Protein AF-A0A418RRY6-F1 (afdb_monomer_lite)

Radius of gyration: 10.31 Å; chains: 1; bounding box: 18×21×26 Å

Structure (mmCIF, N/CA/C/O backbone):
data_AF-A0A418RRY6-F1
#
_entry.id   AF-A0A418RRY6-F1
#
loop_
_atom_site.group_PDB
_atom_site.id
_atom_site.type_symbol
_atom_site.label_atom_id
_atom_site.label_alt_id
_atom_site.label_comp_id
_atom_site.label_asym_id
_atom_site.label_entity_id
_atom_site.label_seq_id
_atom_site.pdbx_PDB_ins_code
_atom_site.Cartn_x
_atom_site.Cartn_y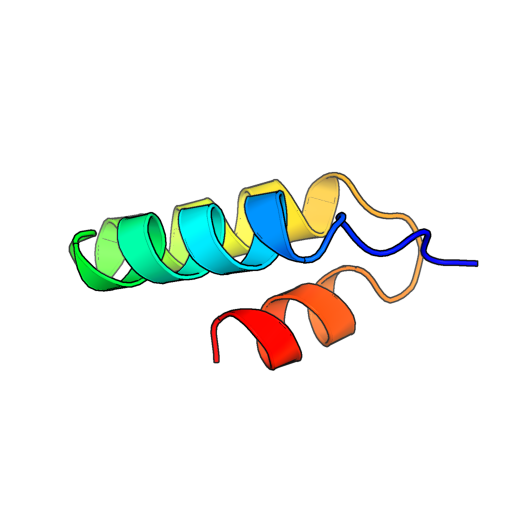
_atom_site.Cartn_z
_atom_site.occupancy
_atom_site.B_iso_or_equiv
_atom_site.auth_seq_id
_atom_site.auth_comp_id
_atom_site.auth_asym_id
_atom_site.auth_atom_id
_atom_site.pdbx_PDB_model_num
ATOM 1 N N . MET A 1 1 ? 11.209 -0.799 -15.933 1.00 63.91 1 MET A N 1
ATOM 2 C CA . MET A 1 1 ? 10.093 -1.765 -15.885 1.00 63.91 1 MET A CA 1
ATOM 3 C C . MET A 1 1 ? 9.830 -2.030 -14.414 1.00 63.91 1 MET A C 1
ATOM 5 O O . MET A 1 1 ? 10.802 -2.085 -13.674 1.00 63.91 1 MET A O 1
ATOM 9 N N . ILE A 1 2 ? 8.574 -2.047 -13.974 1.00 78.62 2 ILE A N 1
ATOM 10 C CA . ILE A 1 2 ? 8.253 -2.334 -12.569 1.00 78.62 2 ILE A CA 1
ATOM 11 C C . ILE A 1 2 ? 8.482 -3.828 -12.367 1.00 78.62 2 ILE A C 1
ATOM 13 O O . ILE A 1 2 ? 7.942 -4.625 -13.131 1.00 78.62 2 ILE A O 1
ATOM 17 N N . GLU A 1 3 ? 9.294 -4.189 -11.384 1.00 84.81 3 GLU A N 1
ATOM 18 C CA . GLU A 1 3 ? 9.416 -5.572 -10.934 1.00 84.81 3 GLU A CA 1
ATOM 19 C C . GLU A 1 3 ? 8.348 -5.783 -9.858 1.00 84.81 3 GLU A C 1
ATOM 21 O O . GLU A 1 3 ? 8.463 -5.184 -8.788 1.00 84.81 3 GLU A O 1
ATOM 26 N N . PRO A 1 4 ? 7.266 -6.528 -10.145 1.00 84.81 4 PRO A N 1
ATOM 27 C CA . PRO A 1 4 ? 6.210 -6.734 -9.168 1.00 84.81 4 PRO A CA 1
ATOM 28 C C . PRO A 1 4 ? 6.750 -7.506 -7.967 1.00 84.81 4 PRO A C 1
ATOM 30 O O . PRO A 1 4 ? 7.701 -8.288 -8.073 1.00 84.81 4 PRO A O 1
ATOM 33 N N . TYR A 1 5 ? 6.111 -7.301 -6.820 1.00 89.81 5 TYR A N 1
ATOM 34 C CA . TYR A 1 5 ? 6.354 -8.149 -5.668 1.00 89.81 5 TYR A CA 1
ATOM 35 C C . TYR A 1 5 ? 5.976 -9.599 -5.983 1.00 89.81 5 TYR A C 1
ATOM 37 O O . TYR A 1 5 ? 5.165 -9.892 -6.861 1.00 89.81 5 TYR A O 1
ATOM 45 N N . THR A 1 6 ? 6.579 -10.536 -5.256 1.00 93.69 6 THR A N 1
ATOM 46 C CA . THR A 1 6 ? 6.132 -11.927 -5.310 1.00 93.69 6 THR A CA 1
ATOM 47 C C . THR A 1 6 ? 4.715 -12.033 -4.744 1.00 93.69 6 THR A C 1
ATOM 49 O O . THR A 1 6 ? 4.333 -11.266 -3.861 1.00 93.69 6 THR A O 1
ATOM 52 N N . GLN A 1 7 ? 3.945 -13.019 -5.209 1.00 91.62 7 GLN A N 1
ATOM 53 C CA . GLN A 1 7 ? 2.547 -13.202 -4.788 1.00 91.62 7 GLN A CA 1
ATOM 54 C C . GLN A 1 7 ? 2.380 -13.337 -3.265 1.00 91.62 7 GLN A C 1
ATOM 56 O O . GLN A 1 7 ? 1.376 -12.903 -2.710 1.00 91.62 7 GLN A O 1
ATOM 61 N N . ASP A 1 8 ? 3.371 -13.916 -2.582 1.00 95.25 8 ASP A N 1
ATOM 62 C CA . ASP A 1 8 ? 3.384 -14.025 -1.120 1.00 95.25 8 ASP A CA 1
ATOM 63 C C . ASP A 1 8 ? 3.454 -12.647 -0.441 1.00 95.25 8 ASP A C 1
ATOM 65 O O . ASP A 1 8 ? 2.700 -12.359 0.488 1.00 95.25 8 ASP A O 1
ATOM 69 N N . ILE A 1 9 ? 4.300 -11.755 -0.964 1.00 93.56 9 ILE A N 1
ATOM 70 C CA . ILE A 1 9 ? 4.423 -10.385 -0.462 1.00 93.56 9 ILE A CA 1
ATOM 71 C C . ILE A 1 9 ? 3.144 -9.606 -0.765 1.00 93.56 9 ILE A C 1
ATOM 73 O O . ILE A 1 9 ? 2.630 -8.937 0.125 1.00 93.56 9 ILE A O 1
ATOM 77 N N . GLU A 1 10 ? 2.590 -9.721 -1.973 1.00 94.25 10 GLU A N 1
ATOM 78 C CA . GLU A 1 10 ? 1.324 -9.073 -2.337 1.00 94.25 10 GLU A CA 1
ATOM 79 C C . GLU A 1 10 ? 0.184 -9.460 -1.379 1.00 94.25 10 GLU A C 1
ATOM 81 O O . GLU A 1 10 ? -0.525 -8.584 -0.877 1.00 94.25 10 GLU A O 1
ATOM 86 N N . ALA A 1 11 ? 0.065 -10.748 -1.043 1.00 94.94 11 ALA A N 1
ATOM 87 C CA . ALA A 1 11 ? -0.926 -11.237 -0.087 1.00 94.94 11 ALA A CA 1
ATOM 88 C C . ALA A 1 11 ? -0.711 -10.658 1.324 1.00 94.94 11 ALA A C 1
ATOM 90 O O . ALA A 1 11 ? -1.666 -10.215 1.969 1.00 94.94 11 ALA A O 1
ATOM 91 N N . GLN A 1 12 ? 0.538 -10.598 1.796 1.00 95.56 12 GLN A N 1
ATOM 92 C CA . GLN A 1 12 ? 0.867 -9.982 3.086 1.00 95.56 12 GLN A CA 1
ATOM 93 C C . GLN A 1 12 ? 0.582 -8.472 3.097 1.00 95.56 12 GLN A C 1
ATOM 95 O O . GLN A 1 12 ? 0.066 -7.947 4.087 1.00 95.56 12 GLN A O 1
ATOM 100 N N . MET A 1 13 ? 0.872 -7.767 1.999 1.00 94.38 13 MET A N 1
ATOM 101 C CA . MET A 1 13 ? 0.575 -6.341 1.851 1.00 94.38 13 MET A CA 1
ATOM 102 C C . MET A 1 13 ? -0.930 -6.084 1.920 1.00 94.38 13 MET A C 1
ATOM 104 O O . MET A 1 13 ? -1.358 -5.176 2.631 1.00 94.38 13 MET A O 1
ATOM 108 N N . GLN A 1 14 ? -1.736 -6.896 1.234 1.00 94.44 14 GLN A N 1
ATOM 109 C CA . GLN A 1 14 ? -3.196 -6.795 1.261 1.00 94.44 14 GLN A CA 1
ATOM 110 C C . GLN A 1 14 ? -3.767 -7.112 2.646 1.00 94.44 14 GLN A C 1
ATOM 112 O O . GLN A 1 14 ? -4.630 -6.380 3.141 1.00 94.44 14 GLN A O 1
ATOM 117 N N . GLU A 1 15 ? -3.255 -8.147 3.316 1.00 95.44 15 GLU A N 1
ATOM 118 C CA . GLU A 1 15 ? -3.661 -8.478 4.681 1.00 95.44 15 GLU A CA 1
ATOM 119 C C . GLU A 1 15 ? -3.349 -7.322 5.644 1.00 95.44 15 GLU A C 1
ATOM 121 O O . GLU A 1 15 ? -4.233 -6.871 6.380 1.00 95.44 15 GLU A O 1
ATOM 126 N N . LEU A 1 16 ? -2.125 -6.792 5.611 1.00 94.25 16 LEU A N 1
ATOM 127 C CA . LEU A 1 16 ? -1.733 -5.642 6.423 1.00 94.25 16 LEU A CA 1
ATOM 128 C C . LEU A 1 16 ? -2.619 -4.431 6.113 1.00 94.25 16 LEU A C 1
ATOM 130 O O . LEU A 1 16 ? -3.175 -3.819 7.025 1.00 94.25 16 LEU A O 1
ATOM 134 N N . TYR A 1 17 ? -2.799 -4.117 4.831 1.00 94.06 17 TYR A N 1
ATOM 135 C CA . TYR A 1 17 ? -3.613 -2.998 4.374 1.00 94.06 17 TYR A CA 1
ATOM 136 C C . TYR A 1 17 ? -5.065 -3.106 4.844 1.00 94.06 17 TYR A C 1
ATOM 138 O O . TYR A 1 17 ? -5.656 -2.100 5.234 1.00 94.06 17 TYR A O 1
ATOM 146 N N . SER A 1 18 ? -5.633 -4.314 4.885 1.00 93.44 18 SER A N 1
ATOM 147 C CA . SER A 1 18 ? -6.989 -4.552 5.392 1.00 93.44 18 SER A CA 1
ATOM 148 C C . SER A 1 18 ? -7.132 -4.219 6.883 1.00 93.44 18 SER A C 1
ATOM 150 O O . SER A 1 18 ? -8.166 -3.690 7.294 1.00 93.44 18 SER A O 1
ATOM 152 N N . ARG A 1 19 ? -6.075 -4.453 7.672 1.00 94.19 19 ARG A N 1
ATOM 153 C CA . ARG A 1 19 ? -6.033 -4.242 9.128 1.00 94.19 19 ARG A CA 1
ATOM 154 C C . ARG A 1 19 ? -5.694 -2.803 9.528 1.00 94.19 19 ARG A C 1
ATOM 156 O O . ARG A 1 19 ? -5.892 -2.429 10.683 1.00 94.19 19 ARG A O 1
ATOM 163 N N . LEU A 1 20 ? -5.172 -1.991 8.607 1.00 93.75 20 LEU A N 1
ATOM 164 C CA . LEU A 1 20 ? -4.796 -0.605 8.888 1.00 93.75 20 LEU A CA 1
ATOM 165 C C . LEU A 1 20 ? -6.023 0.332 8.960 1.00 93.75 20 LEU A C 1
ATOM 167 O O . LEU A 1 20 ? -6.947 0.209 8.158 1.00 93.75 20 LEU A O 1
ATOM 171 N N . PRO A 1 21 ? -6.021 1.343 9.848 1.00 92.56 21 PRO A N 1
ATOM 172 C CA . PRO A 1 21 ? -6.995 2.434 9.801 1.00 92.56 21 PRO A CA 1
ATOM 173 C C . PRO A 1 21 ? -6.843 3.273 8.521 1.00 92.56 21 PRO A C 1
ATOM 175 O O . PRO A 1 21 ? -5.740 3.396 7.989 1.00 92.56 21 PRO A O 1
ATOM 178 N N . GLU A 1 22 ? -7.912 3.932 8.056 1.00 89.00 22 GLU A N 1
ATOM 179 C CA . GLU A 1 22 ? -7.933 4.699 6.789 1.00 89.00 22 GLU A CA 1
ATOM 180 C C . GLU A 1 22 ? -6.793 5.721 6.654 1.00 89.00 22 GLU A C 1
ATOM 182 O O . GLU A 1 22 ? -6.191 5.867 5.587 1.00 89.00 22 GLU A O 1
ATOM 187 N N . LYS A 1 23 ? -6.451 6.401 7.756 1.00 90.56 23 LYS A N 1
ATOM 188 C CA . LYS A 1 23 ? -5.327 7.345 7.802 1.00 90.56 23 LYS A CA 1
ATOM 189 C C . LYS A 1 23 ? -3.997 6.655 7.480 1.00 90.56 23 LYS A C 1
ATOM 191 O O . LYS A 1 23 ? -3.191 7.195 6.728 1.00 90.56 23 LYS A O 1
ATOM 196 N N . SER A 1 24 ? -3.784 5.463 8.027 1.00 93.62 24 SER A N 1
ATOM 197 C CA . SER A 1 24 ? -2.562 4.682 7.835 1.00 93.62 24 SER A CA 1
ATOM 198 C C . SER A 1 24 ? -2.518 4.014 6.462 1.00 93.62 24 SER A C 1
ATOM 200 O O . SER A 1 24 ? -1.444 3.940 5.875 1.00 93.62 24 SER A O 1
ATOM 202 N N . LYS A 1 25 ? -3.667 3.607 5.907 1.00 93.38 25 LYS A N 1
ATOM 203 C CA . LYS A 1 25 ? -3.770 3.037 4.552 1.00 93.38 25 LYS A CA 1
ATOM 204 C C . LYS A 1 25 ? -3.206 3.974 3.485 1.00 93.38 25 LYS A C 1
ATOM 206 O O . LYS A 1 25 ? -2.379 3.563 2.676 1.00 93.38 25 LYS A O 1
ATOM 211 N N . ARG A 1 26 ? -3.604 5.252 3.512 1.00 90.88 26 ARG A N 1
ATOM 212 C CA . ARG A 1 26 ? -3.126 6.261 2.546 1.00 90.88 26 ARG A CA 1
ATOM 213 C C . ARG A 1 26 ? -1.618 6.487 2.639 1.00 90.88 26 ARG A C 1
ATOM 215 O O . ARG A 1 26 ? -0.951 6.577 1.614 1.00 90.88 26 ARG A O 1
ATOM 222 N N . LEU A 1 27 ? -1.090 6.556 3.862 1.00 93.31 27 LEU A N 1
ATOM 223 C CA . LEU A 1 27 ? 0.346 6.726 4.098 1.00 93.31 27 LEU A CA 1
ATOM 224 C C . LEU A 1 27 ? 1.136 5.504 3.625 1.00 93.31 27 LEU A C 1
ATOM 226 O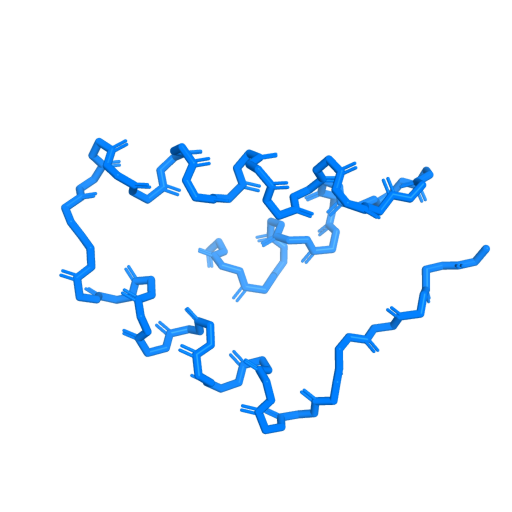 O . LEU A 1 27 ? 2.138 5.661 2.936 1.00 93.31 27 LEU A O 1
ATOM 230 N N . TYR A 1 28 ? 0.656 4.303 3.948 1.00 94.44 28 TYR A N 1
ATOM 231 C CA . TYR A 1 28 ? 1.278 3.051 3.537 1.00 94.44 28 TYR A CA 1
ATOM 232 C C . TYR A 1 28 ? 1.336 2.919 2.010 1.00 94.44 28 TYR A C 1
ATOM 234 O O . TYR A 1 28 ? 2.421 2.772 1.457 1.00 94.44 28 TYR A O 1
ATOM 242 N N . ALA A 1 29 ? 0.205 3.086 1.315 1.00 92.94 29 ALA A N 1
ATOM 243 C CA . ALA A 1 29 ? 0.163 3.043 -0.148 1.00 92.94 29 ALA A CA 1
ATOM 244 C C . ALA A 1 29 ? 1.085 4.094 -0.796 1.00 92.94 29 ALA A C 1
ATOM 246 O O . ALA A 1 29 ? 1.750 3.807 -1.788 1.00 92.94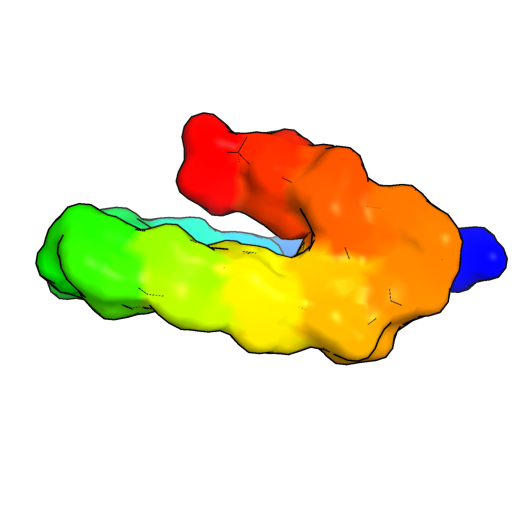 29 ALA A O 1
ATOM 247 N N . GLY A 1 30 ? 1.174 5.297 -0.216 1.00 92.44 30 GLY A N 1
ATOM 248 C CA . GLY A 1 30 ? 2.088 6.336 -0.690 1.00 92.44 30 GLY A CA 1
ATOM 249 C C . GLY A 1 30 ? 3.561 5.950 -0.545 1.00 92.44 30 GLY A C 1
ATOM 250 O O . GLY A 1 30 ? 4.333 6.125 -1.483 1.00 92.44 30 GLY A O 1
ATOM 251 N N . VAL A 1 31 ? 3.953 5.386 0.600 1.00 93.50 31 VAL A N 1
ATOM 252 C CA . VAL A 1 31 ? 5.334 4.936 0.841 1.00 93.50 31 VAL A CA 1
ATOM 253 C C . VAL A 1 31 ? 5.712 3.783 -0.085 1.00 93.50 31 VAL A C 1
ATOM 255 O O . VAL A 1 31 ? 6.797 3.808 -0.658 1.00 93.50 31 VAL A O 1
ATOM 258 N N . GLU A 1 32 ? 4.830 2.799 -0.273 1.00 92.94 32 GLU A N 1
ATOM 259 C CA . GLU A 1 32 ? 5.092 1.674 -1.178 1.00 92.94 32 GLU A CA 1
ATOM 260 C C . GLU A 1 32 ? 5.201 2.138 -2.636 1.00 92.94 32 GLU A C 1
ATOM 262 O O . GLU A 1 32 ? 6.112 1.722 -3.347 1.00 92.94 32 GLU A O 1
ATOM 267 N N . ALA A 1 33 ? 4.361 3.083 -3.070 1.00 91.94 33 ALA A N 1
ATOM 268 C CA . ALA A 1 33 ? 4.435 3.637 -4.421 1.00 91.94 33 ALA A CA 1
ATOM 269 C C . ALA A 1 33 ? 5.753 4.385 -4.697 1.00 91.94 33 ALA A C 1
ATOM 271 O O . ALA A 1 33 ? 6.225 4.374 -5.832 1.00 91.94 33 ALA A O 1
ATOM 272 N N . LEU A 1 34 ? 6.364 4.999 -3.674 1.00 90.81 34 LEU A N 1
ATOM 273 C CA . LEU A 1 34 ? 7.660 5.685 -3.782 1.00 90.81 34 LEU A CA 1
ATOM 274 C C . LEU A 1 34 ? 8.850 4.729 -3.933 1.00 90.81 34 LEU A C 1
ATOM 276 O O . LEU A 1 34 ? 9.910 5.156 -4.388 1.00 90.81 34 LEU A O 1
ATOM 280 N N .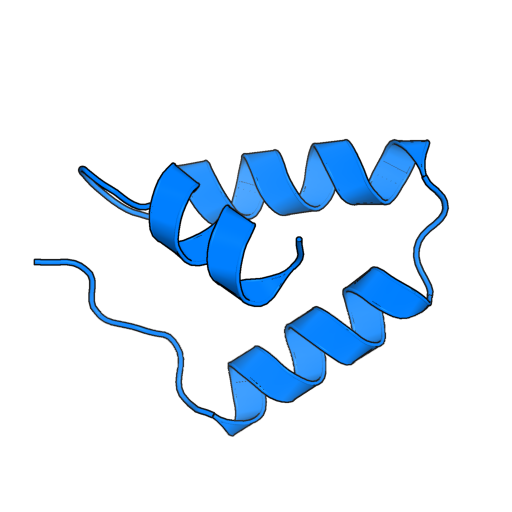 LYS A 1 35 ? 8.704 3.452 -3.559 1.00 89.75 35 LYS A N 1
ATOM 281 C CA . LYS A 1 35 ? 9.769 2.447 -3.725 1.00 89.75 35 LYS A CA 1
ATOM 282 C C . LYS A 1 35 ? 9.959 2.033 -5.179 1.00 89.75 35 LYS A C 1
ATOM 284 O O . LYS A 1 35 ? 10.991 1.465 -5.528 1.00 89.75 35 LYS A O 1
ATOM 289 N N . PHE A 1 36 ? 8.970 2.315 -6.018 1.00 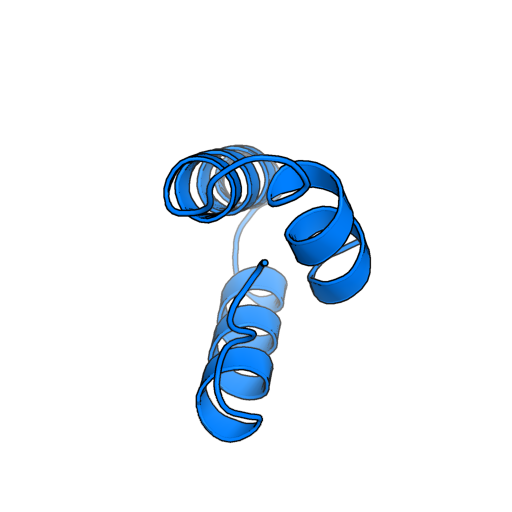87.50 36 PHE A N 1
ATOM 290 C CA . PHE A 1 36 ? 8.981 1.958 -7.421 1.00 87.50 36 PHE A CA 1
ATOM 291 C C . PHE A 1 36 ? 9.351 3.155 -8.302 1.00 87.50 36 PHE A C 1
ATOM 293 O O . PHE A 1 36 ? 9.014 4.299 -7.991 1.00 87.50 36 PHE A O 1
ATOM 300 N N . PRO A 1 37 ? 10.007 2.901 -9.448 1.00 85.06 37 PRO A N 1
ATOM 301 C CA . PRO A 1 37 ? 10.191 3.905 -10.485 1.00 85.06 37 PRO A CA 1
ATOM 302 C C . PRO A 1 37 ? 8.845 4.202 -11.184 1.00 85.06 37 PRO A C 1
ATOM 304 O O . PRO A 1 37 ? 7.760 3.943 -10.662 1.00 85.06 37 PRO A O 1
ATOM 307 N N . TYR A 1 38 ? 8.89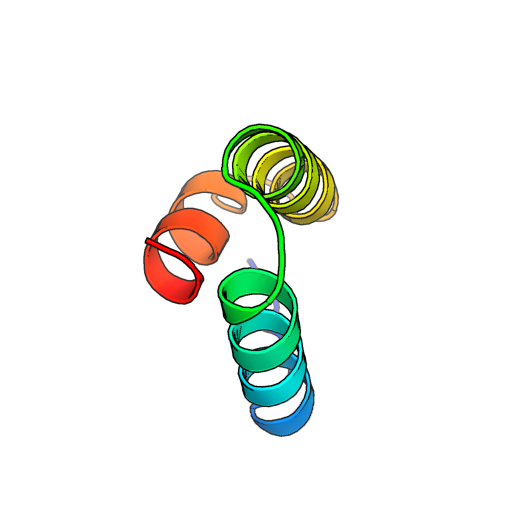5 4.765 -12.392 1.00 85.69 38 TYR A N 1
ATOM 308 C CA . TYR A 1 38 ? 7.712 5.164 -13.157 1.00 85.69 38 TYR A CA 1
ATOM 309 C C . TYR A 1 38 ? 6.617 4.075 -13.192 1.00 85.69 38 TYR A C 1
ATOM 311 O O . TYR A 1 38 ? 6.870 2.946 -13.613 1.00 85.69 38 TYR A O 1
ATOM 319 N N . GLY A 1 39 ? 5.403 4.431 -12.755 1.00 84.25 39 GLY A N 1
ATOM 320 C CA . GLY A 1 39 ? 4.232 3.544 -12.708 1.00 84.25 39 GLY A CA 1
ATOM 321 C C . GLY A 1 39 ? 3.995 2.815 -11.375 1.00 84.25 39 GLY A C 1
ATOM 322 O O . GLY A 1 39 ? 2.982 2.130 -11.245 1.00 84.25 39 GLY A O 1
ATOM 323 N N . GLY A 1 40 ? 4.850 3.012 -10.366 1.00 88.94 40 GLY A N 1
ATOM 324 C CA . GLY A 1 40 ? 4.656 2.487 -9.008 1.00 88.94 40 GLY A CA 1
ATOM 325 C C . GLY A 1 40 ? 3.308 2.827 -8.375 1.00 88.94 40 GLY A C 1
ATOM 326 O O . GLY A 1 40 ? 2.675 1.982 -7.750 1.00 88.94 40 GLY A O 1
ATOM 327 N N . ILE A 1 41 ? 2.832 4.054 -8.605 1.00 90.62 41 ILE A N 1
ATOM 328 C CA . ILE A 1 41 ? 1.521 4.518 -8.134 1.00 90.62 41 ILE A CA 1
ATOM 329 C C . ILE A 1 41 ? 0.398 3.673 -8.743 1.00 90.62 41 ILE A C 1
ATOM 331 O O . ILE A 1 41 ? -0.475 3.218 -8.014 1.00 90.62 41 ILE A O 1
ATOM 335 N N . SER A 1 42 ? 0.430 3.430 -10.057 1.00 91.44 42 SER A N 1
ATOM 336 C CA . SER A 1 42 ? -0.588 2.626 -10.741 1.00 91.44 42 SER A CA 1
ATOM 337 C C . SER A 1 42 ? -0.564 1.167 -10.286 1.00 91.44 42 SER A C 1
ATOM 339 O O . SER A 1 42 ? -1.621 0.563 -10.136 1.00 91.44 42 SER A O 1
ATOM 341 N N . TYR A 1 43 ? 0.626 0.615 -10.034 1.00 92.44 43 TYR A N 1
ATOM 342 C CA . TYR A 1 43 ? 0.780 -0.746 -9.521 1.00 92.44 43 TYR A CA 1
ATOM 343 C C . TYR A 1 43 ? 0.204 -0.887 -8.105 1.00 92.44 43 TYR A C 1
ATOM 345 O O . TYR A 1 43 ? -0.669 -1.719 -7.875 1.00 92.44 43 TYR A O 1
ATOM 353 N N . ILE A 1 44 ? 0.612 -0.018 -7.175 1.00 92.88 44 ILE A N 1
ATOM 354 C CA . ILE A 1 44 ? 0.129 -0.059 -5.789 1.00 92.88 44 ILE A CA 1
ATOM 355 C C . ILE A 1 44 ? -1.364 0.276 -5.690 1.00 92.88 44 ILE A C 1
ATOM 357 O O . ILE A 1 44 ? -2.069 -0.340 -4.895 1.00 92.88 44 ILE A O 1
ATOM 361 N N . ALA A 1 45 ? -1.871 1.198 -6.513 1.00 91.50 45 ALA A N 1
ATOM 362 C CA . ALA A 1 45 ? -3.302 1.489 -6.580 1.00 91.50 45 ALA A CA 1
ATOM 363 C C . ALA A 1 45 ? -4.118 0.305 -7.122 1.00 91.50 45 ALA A C 1
ATOM 365 O O . ALA A 1 45 ? -5.242 0.111 -6.687 1.00 91.50 45 ALA A O 1
ATOM 366 N N . GLY A 1 46 ? -3.568 -0.497 -8.038 1.00 91.56 46 GLY A N 1
ATOM 367 C CA . GLY A 1 46 ? -4.212 -1.735 -8.486 1.00 91.56 46 GLY A CA 1
ATOM 368 C C . GLY A 1 46 ? -4.161 -2.854 -7.442 1.00 91.56 46 GLY A C 1
ATOM 369 O O . GLY A 1 46 ? -5.079 -3.663 -7.371 1.00 91.56 46 GLY A O 1
ATOM 370 N N . LEU A 1 47 ? -3.104 -2.893 -6.626 1.00 91.50 47 LEU A N 1
ATOM 371 C CA . LEU A 1 47 ? -2.899 -3.930 -5.612 1.00 91.50 47 LEU A CA 1
ATOM 372 C C . LEU A 1 47 ? -3.703 -3.689 -4.321 1.00 91.50 47 LEU A C 1
ATOM 374 O O . LEU A 1 47 ? -4.174 -4.648 -3.707 1.00 91.50 47 LEU A O 1
ATOM 378 N N . LEU A 1 48 ? -3.812 -2.427 -3.890 1.00 90.75 48 LEU A N 1
ATOM 379 C CA . LEU A 1 48 ? -4.406 -2.013 -2.608 1.00 90.75 48 LEU A CA 1
ATOM 380 C C . LEU A 1 48 ? -5.705 -1.195 -2.755 1.00 90.75 48 LEU A C 1
ATOM 382 O O . LEU A 1 48 ? -6.258 -0.773 -1.738 1.00 90.75 48 LEU A O 1
ATOM 386 N N . GLY A 1 49 ? -6.132 -0.892 -3.984 1.00 81.06 49 GLY A N 1
ATOM 387 C CA . GLY A 1 49 ? -7.321 -0.083 -4.285 1.00 81.06 49 GLY A CA 1
ATOM 388 C C . GLY A 1 49 ? -8.639 -0.831 -4.187 1.00 81.06 49 GLY A C 1
ATOM 389 O O . GLY A 1 49 ? -8.644 -2.072 -4.337 1.00 81.06 49 GLY A O 1
#

pLDDT: mean 90.65, std 5.37, range [63.91, 95.56]

Secondary structure (DSSP, 8-state):
---PPPHHHHHHHHHHHHHS-HHHHHHHHHHHHHTSSTTHHHHHHHHH-

Sequence (49 aa):
MIEPYTQDIEAQMQELYSRLPEKSKRLYAGVEALKFPYGGISYIAGLLG

Foldseek 3Di:
DWDDDDPVVLVVLQVVLVVDDPVVNVVSLVVQLVVTDPCSNVRSVVSND